Protein AF-A0A2N0QGZ7-F1 (afdb_monomer)

Secondary structure (DSSP, 8-state):
--SS-SSPPTTS--HHHHHHHHHHHHHHHHHHHHHHHHHHHHHHHHTTHHHHHHHHHHHHH-GGGHHHHHHHHHHHHHHTT--HHHHHHHHHHHHHHHHHHTT--GGGHHHHHHIIIIIHHHHSTT---HHHHHHHHHHT--TTTTHHHHHHHHHHHHHHHHHHHHHHHHH-

Radius of gyration: 20.96 Å; Cα contacts (8 Å, |Δi|>4): 164; chains: 1; bounding box: 51×53×48 Å

Sequence (172 aa):
MPLFPQLAEEGVANFVTSYMTGFTGFIMSWYLMFLLGAVFGKVMEDSGAADAVAKFIVDKLGIKYATLSIVIACAILTYGGVSLFVVAFAVYPMAISLFKEADLPRRFIPATLALGSVTFTMTSAGSPEIQNWIPIEYLGTTHLAGWEVSLIVAVFMAVFGYWWLKRIMKKA

Mean predicted aligned error: 7.3 Å

InterPro domains:
  IPR003474 Gluconate transporter [PF02447] (14-166)
  IPR003474 Gluconate transporter [PTHR30354] (12-171)

Foldseek 3Di:
DDPDDPDDDPPDDDPVNVCVVVVVVVCVVCVVLVVVLVVVLVCCLVVCVLLVQLVVLDVVVDLVCLLVSLLQSQQCCQQVSHDLVSSCVSSVVVSVVSCVVNVFDNVCSVLSNCLNHVWLLQQAQNRSDPVLPVCCVVVVHDSCVPNVVSVVRSVCSNVVSVVVSVVVRVVD

Organism: NCBI:txid588596

pLDDT: mean 85.8, std 6.8, range [55.28, 95.31]

Structure (mmCIF, N/CA/C/O backbone):
data_AF-A0A2N0QGZ7-F1
#
_entry.id   AF-A0A2N0QGZ7-F1
#
loop_
_atom_site.group_PDB
_atom_site.id
_atom_site.type_symbol
_atom_site.label_atom_id
_atom_site.label_alt_id
_atom_site.label_comp_id
_atom_site.label_asym_id
_atom_site.label_entity_id
_atom_site.label_seq_id
_atom_site.pdbx_PDB_ins_code
_atom_site.Cartn_x
_atom_site.Cartn_y
_atom_site.Cartn_z
_atom_site.occupancy
_atom_site.B_iso_or_equiv
_atom_site.auth_seq_id
_atom_site.auth_comp_id
_atom_site.auth_asym_id
_atom_site.auth_atom_id
_atom_site.pdbx_PDB_model_num
ATOM 1 N N . MET A 1 1 ? 34.327 -37.598 -13.350 1.00 55.28 1 MET A N 1
ATOM 2 C CA . MET A 1 1 ? 34.381 -36.515 -14.355 1.00 55.28 1 MET A CA 1
ATOM 3 C C . MET A 1 1 ? 32.985 -35.939 -14.480 1.00 55.28 1 MET A C 1
ATOM 5 O O . MET A 1 1 ? 32.052 -36.735 -14.519 1.00 55.28 1 MET A O 1
ATOM 9 N N . PRO A 1 2 ? 32.812 -34.613 -14.453 1.00 63.19 2 PRO A N 1
ATOM 10 C CA . PRO A 1 2 ? 31.499 -34.012 -14.652 1.00 63.19 2 PRO A CA 1
ATOM 11 C C . PRO A 1 2 ? 30.975 -34.317 -16.060 1.00 63.19 2 PRO A C 1
ATOM 13 O O . PRO A 1 2 ? 31.734 -34.288 -17.023 1.00 63.19 2 PRO A O 1
ATOM 16 N N . LEU A 1 3 ? 29.681 -34.637 -16.151 1.00 72.56 3 LEU A N 1
ATOM 17 C CA . LEU A 1 3 ? 28.995 -34.998 -17.400 1.00 72.56 3 LEU A CA 1
ATOM 18 C C . LEU A 1 3 ? 28.755 -33.787 -18.324 1.00 72.56 3 LEU A C 1
ATOM 20 O O . LEU A 1 3 ? 28.462 -33.965 -19.501 1.00 72.56 3 LEU A O 1
ATOM 24 N N . PHE A 1 4 ? 28.875 -32.571 -17.780 1.00 67.88 4 PHE A N 1
ATOM 25 C CA . PHE A 1 4 ? 28.679 -31.301 -18.473 1.00 67.88 4 PHE A CA 1
ATOM 26 C C . PHE A 1 4 ? 29.789 -30.310 -18.099 1.00 67.88 4 PHE A C 1
ATOM 28 O O . PHE A 1 4 ? 30.283 -30.358 -16.965 1.00 67.88 4 PHE A O 1
ATOM 35 N N . PRO A 1 5 ? 30.166 -29.399 -19.012 1.00 67.88 5 PRO A N 1
ATOM 36 C CA . PRO A 1 5 ? 31.076 -28.306 -18.700 1.00 67.88 5 PRO A CA 1
ATOM 37 C C . PRO A 1 5 ? 30.487 -27.430 -17.585 1.00 67.88 5 PRO A C 1
ATOM 39 O O . PRO A 1 5 ? 29.356 -26.959 -17.665 1.00 67.88 5 PRO A O 1
ATOM 42 N N . GLN A 1 6 ? 31.250 -27.260 -16.504 1.00 70.88 6 GLN A N 1
ATOM 43 C CA . GLN A 1 6 ? 30.831 -26.518 -15.303 1.00 70.88 6 GLN A CA 1
ATOM 44 C C . GLN A 1 6 ? 31.052 -25.008 -15.433 1.00 70.88 6 GLN A C 1
ATOM 46 O O . GLN A 1 6 ? 30.551 -24.233 -14.622 1.00 70.88 6 GLN A O 1
ATOM 51 N N . LEU A 1 7 ? 31.823 -24.603 -16.441 1.00 70.31 7 LEU A N 1
ATOM 52 C CA . LEU A 1 7 ? 32.120 -23.224 -16.788 1.00 70.31 7 LEU A CA 1
ATOM 53 C C . LEU A 1 7 ? 31.654 -22.997 -18.224 1.00 70.31 7 LEU A C 1
ATOM 55 O O . LEU A 1 7 ? 31.817 -23.875 -19.072 1.00 70.31 7 LEU A O 1
ATOM 59 N N . ALA A 1 8 ? 31.063 -21.833 -18.477 1.00 67.44 8 ALA A N 1
ATOM 60 C CA . ALA A 1 8 ? 30.763 -21.416 -19.838 1.00 67.44 8 ALA A CA 1
ATOM 61 C C . ALA A 1 8 ? 32.074 -21.238 -20.617 1.00 67.44 8 ALA A C 1
ATOM 63 O O . ALA A 1 8 ? 33.060 -20.753 -20.058 1.00 67.44 8 ALA A O 1
ATOM 64 N N . GLU A 1 9 ? 32.073 -21.625 -21.891 1.00 74.19 9 GLU A N 1
ATOM 65 C CA . GLU A 1 9 ? 33.198 -21.385 -22.796 1.00 74.19 9 GLU A CA 1
ATOM 66 C C . GLU A 1 9 ? 33.480 -19.877 -22.924 1.00 74.19 9 GLU A C 1
ATOM 68 O O . GLU A 1 9 ? 32.570 -19.047 -22.807 1.00 74.19 9 GLU A O 1
ATOM 73 N N . GLU A 1 10 ? 34.744 -19.505 -23.150 1.00 65.12 10 GLU A N 1
ATOM 74 C CA . GLU A 1 10 ? 35.125 -18.106 -23.370 1.00 65.12 10 GLU A CA 1
ATOM 75 C C . GLU A 1 10 ? 34.321 -17.508 -24.535 1.00 65.12 10 GLU A C 1
ATOM 77 O O . GLU A 1 10 ? 34.309 -18.037 -25.644 1.00 65.12 10 GLU A O 1
ATOM 82 N N . GLY A 1 11 ? 33.626 -16.396 -24.274 1.00 69.50 11 GLY A N 1
ATOM 83 C CA . GLY A 1 11 ? 32.766 -15.722 -25.253 1.00 69.50 11 GLY A CA 1
ATOM 84 C C . GLY A 1 11 ? 31.295 -16.154 -25.238 1.00 69.50 11 GLY A C 1
ATOM 85 O O . GLY A 1 11 ? 30.478 -15.506 -25.890 1.00 69.50 11 GLY A O 1
ATOM 86 N N . VAL A 1 12 ? 30.920 -17.179 -24.463 1.00 73.38 12 VAL A N 1
ATOM 87 C CA . VAL A 1 12 ? 29.518 -17.578 -24.274 1.00 73.38 12 VAL A CA 1
ATOM 88 C C . VAL A 1 12 ? 28.931 -16.860 -23.059 1.00 73.38 12 VAL A C 1
ATOM 90 O O . VAL A 1 12 ? 29.568 -16.740 -22.010 1.00 73.38 12 VAL A O 1
ATOM 93 N N . ALA A 1 13 ? 27.698 -16.367 -23.193 1.00 70.62 13 ALA A N 1
ATOM 94 C CA . ALA A 1 13 ? 26.990 -15.681 -22.121 1.00 70.62 13 ALA A CA 1
ATOM 95 C C . ALA A 1 13 ? 26.840 -16.608 -20.900 1.00 70.62 13 ALA A C 1
ATOM 97 O O . ALA A 1 13 ? 26.060 -17.559 -20.907 1.00 70.62 13 ALA A O 1
ATOM 98 N N . ASN A 1 14 ? 27.611 -16.342 -19.844 1.00 82.25 14 ASN A N 1
ATOM 99 C CA . ASN A 1 14 ? 27.493 -17.053 -18.576 1.00 82.25 14 ASN A CA 1
ATOM 100 C C . ASN A 1 14 ? 26.455 -16.363 -17.676 1.00 82.25 14 ASN A C 1
ATOM 102 O O . ASN A 1 14 ? 26.035 -15.231 -17.943 1.00 82.25 14 ASN A O 1
ATOM 106 N N . PHE A 1 15 ? 26.024 -17.044 -16.612 1.00 83.12 15 PHE A N 1
ATOM 107 C CA . PHE A 1 15 ? 24.999 -16.519 -15.706 1.00 83.12 15 PHE A CA 1
ATOM 108 C C . PHE A 1 15 ? 25.361 -15.137 -15.150 1.00 83.12 15 PHE A C 1
ATOM 110 O O . PHE A 1 15 ? 24.528 -14.237 -15.171 1.00 83.12 15 PHE A O 1
ATOM 117 N N . VAL A 1 16 ? 26.607 -14.951 -14.704 1.00 85.25 16 VAL A N 1
ATOM 118 C CA . VAL A 1 16 ? 27.066 -13.698 -14.092 1.00 85.25 16 VAL A CA 1
ATOM 119 C C . VAL A 1 16 ? 27.043 -12.561 -15.108 1.00 85.25 16 VAL A C 1
ATOM 121 O O . VAL A 1 16 ? 26.474 -11.514 -14.824 1.00 85.25 16 VAL A O 1
ATOM 124 N N . THR A 1 17 ? 27.600 -12.762 -16.303 1.00 84.94 17 THR A N 1
ATOM 125 C CA . THR A 1 17 ? 27.621 -11.748 -17.362 1.00 84.94 17 THR A CA 1
ATOM 126 C C . THR A 1 17 ? 26.204 -11.398 -17.807 1.00 84.94 17 THR A C 1
ATOM 128 O O . THR A 1 17 ? 25.855 -10.224 -17.844 1.00 84.94 17 THR A O 1
ATOM 131 N N . SER A 1 18 ? 25.352 -12.396 -18.056 1.00 86.56 18 SER A N 1
ATOM 132 C CA . SER A 1 18 ? 23.964 -12.170 -18.488 1.00 86.56 18 SER A CA 1
ATOM 133 C C . SER A 1 18 ? 23.150 -11.435 -17.423 1.00 86.56 18 SER A C 1
ATOM 135 O O . SER A 1 18 ? 22.452 -10.468 -17.729 1.00 86.56 18 SER A O 1
ATOM 137 N N . TYR A 1 19 ? 23.277 -11.858 -16.161 1.00 86.75 19 TYR A N 1
ATOM 138 C CA . TYR A 1 19 ? 22.617 -11.215 -15.031 1.00 86.75 19 TYR A CA 1
ATOM 139 C C . TYR A 1 19 ? 23.104 -9.779 -14.847 1.00 86.75 19 TYR A C 1
ATOM 141 O O . TYR A 1 19 ? 22.284 -8.874 -14.757 1.00 86.75 19 TYR A O 1
ATOM 149 N N . MET A 1 20 ? 24.419 -9.544 -14.828 1.00 91.19 20 MET A N 1
ATOM 150 C CA . MET A 1 20 ? 24.979 -8.209 -14.607 1.00 91.19 20 MET A CA 1
ATOM 151 C C . MET A 1 20 ? 24.655 -7.251 -15.752 1.00 91.19 20 MET A C 1
ATOM 153 O O . MET A 1 20 ? 24.346 -6.090 -15.490 1.00 91.19 20 MET A O 1
ATOM 157 N N . THR A 1 21 ? 24.656 -7.714 -17.003 1.00 89.88 21 THR A N 1
ATOM 158 C CA . THR A 1 21 ? 24.230 -6.898 -18.147 1.00 89.88 21 THR A CA 1
ATOM 159 C C . THR A 1 21 ? 22.742 -6.554 -18.054 1.00 89.88 21 THR A C 1
ATOM 161 O O . THR A 1 21 ? 22.385 -5.386 -18.194 1.00 89.88 21 THR A O 1
ATOM 164 N N . GLY A 1 22 ? 21.877 -7.525 -17.741 1.00 87.62 22 GLY A N 1
ATOM 165 C CA . GLY A 1 22 ? 20.443 -7.274 -17.555 1.00 87.62 22 GLY A CA 1
ATOM 166 C C . GLY A 1 22 ? 20.148 -6.352 -16.367 1.00 87.62 22 GLY A C 1
ATOM 167 O O . GLY A 1 22 ? 19.398 -5.389 -16.496 1.00 87.62 22 GLY A O 1
ATOM 168 N N . PHE A 1 23 ? 20.784 -6.601 -15.222 1.00 87.31 23 PHE A N 1
ATOM 169 C CA . PHE A 1 23 ? 20.623 -5.818 -13.999 1.00 87.31 23 PHE A CA 1
ATOM 170 C C . PHE A 1 23 ? 21.102 -4.375 -14.170 1.00 87.31 23 PHE A C 1
ATOM 172 O O . PHE A 1 23 ? 20.381 -3.446 -13.815 1.00 87.31 23 PHE A O 1
ATOM 179 N N . THR A 1 24 ? 22.295 -4.162 -14.733 1.00 91.62 24 THR A N 1
ATOM 180 C CA . THR A 1 24 ? 22.805 -2.798 -14.949 1.00 91.62 24 THR A CA 1
ATOM 181 C C . THR A 1 24 ? 21.996 -2.049 -16.004 1.00 91.62 24 THR A C 1
ATOM 183 O O . THR A 1 24 ? 21.723 -0.869 -15.801 1.00 91.62 24 THR A O 1
ATOM 186 N N . GLY A 1 25 ? 21.535 -2.725 -17.065 1.00 89.50 25 GLY A N 1
ATOM 187 C CA . GLY A 1 25 ? 20.602 -2.152 -18.038 1.00 89.50 25 GLY A CA 1
ATOM 188 C C . GLY A 1 25 ? 19.284 -1.723 -17.392 1.00 89.50 25 GLY A C 1
ATOM 189 O O . GLY A 1 25 ? 18.845 -0.593 -17.579 1.00 89.50 25 GLY A O 1
ATOM 190 N N . PHE A 1 26 ? 18.702 -2.580 -16.550 1.00 84.31 26 PHE A N 1
ATOM 191 C CA . PHE A 1 26 ? 17.492 -2.263 -15.794 1.00 84.31 26 PHE A CA 1
ATOM 192 C C . PHE A 1 26 ? 17.679 -1.048 -14.878 1.00 84.31 26 PHE A C 1
ATOM 194 O O . PHE A 1 26 ? 16.900 -0.099 -14.945 1.00 84.31 26 PHE A O 1
ATOM 201 N N . ILE A 1 27 ? 18.731 -1.041 -14.052 1.00 86.06 27 ILE A N 1
ATOM 202 C CA . ILE A 1 27 ? 19.016 0.101 -13.179 1.00 86.06 27 ILE A CA 1
ATOM 203 C C . ILE A 1 27 ? 19.213 1.366 -14.012 1.00 86.06 27 ILE A C 1
ATOM 205 O O . ILE A 1 27 ? 18.670 2.397 -13.644 1.00 86.06 27 ILE A O 1
ATOM 209 N N . MET A 1 28 ? 19.924 1.299 -15.140 1.00 87.50 28 MET A N 1
ATOM 210 C CA . MET A 1 28 ? 20.162 2.457 -16.003 1.00 87.50 28 MET A CA 1
ATOM 211 C C . MET A 1 28 ? 18.859 3.033 -16.577 1.00 87.50 28 MET A C 1
ATOM 213 O O . MET A 1 28 ? 18.660 4.244 -16.498 1.00 87.50 28 MET A O 1
ATOM 217 N N . SER A 1 29 ? 17.957 2.191 -17.090 1.00 84.00 29 SER A N 1
ATOM 218 C CA . SER A 1 29 ? 16.674 2.636 -17.654 1.00 84.00 29 SER A CA 1
ATOM 219 C C . SER A 1 29 ? 15.730 3.218 -16.598 1.00 84.00 29 SER A C 1
ATOM 221 O O . SER A 1 29 ? 15.020 4.186 -16.863 1.00 84.00 29 SER A O 1
ATOM 223 N N . TRP A 1 30 ? 15.737 2.661 -15.385 1.00 78.69 30 TRP A N 1
ATOM 224 C CA . TRP A 1 30 ? 14.764 2.995 -14.339 1.00 78.69 30 TRP A CA 1
ATOM 225 C C . TRP A 1 30 ? 15.318 3.898 -13.228 1.00 78.69 30 TRP A C 1
ATOM 227 O O . TRP A 1 30 ? 14.578 4.282 -12.319 1.00 78.69 30 TRP A O 1
ATOM 237 N N . TYR A 1 31 ? 16.594 4.290 -13.309 1.00 83.81 31 TYR A N 1
ATOM 238 C CA . TYR A 1 31 ? 17.306 5.019 -12.256 1.00 83.81 31 TYR A CA 1
ATOM 239 C C . TYR A 1 31 ? 16.559 6.266 -11.782 1.00 83.81 31 TYR A C 1
ATOM 241 O O . TYR A 1 31 ? 16.326 6.426 -10.587 1.00 83.81 31 TYR A O 1
ATOM 249 N N . LEU A 1 32 ? 16.158 7.142 -12.710 1.00 86.50 32 LEU A N 1
ATOM 250 C CA . LEU A 1 32 ? 15.501 8.404 -12.362 1.00 86.50 32 LEU A CA 1
ATOM 251 C C . LEU A 1 32 ? 14.127 8.182 -11.731 1.00 86.50 32 LEU A C 1
ATOM 253 O O . LEU A 1 32 ? 13.789 8.870 -10.773 1.00 86.50 32 LEU A O 1
ATOM 257 N N . MET A 1 33 ? 13.361 7.207 -12.221 1.00 80.56 33 MET A N 1
ATOM 258 C CA . MET A 1 33 ? 12.060 6.861 -11.644 1.00 80.56 33 MET A CA 1
ATOM 259 C C . MET A 1 33 ? 12.214 6.353 -10.207 1.00 80.56 33 MET A C 1
ATOM 261 O O . MET A 1 33 ? 11.515 6.831 -9.314 1.00 80.56 33 MET A O 1
ATOM 265 N N . PHE A 1 34 ? 13.168 5.449 -9.955 1.00 79.88 34 PHE A N 1
ATOM 266 C CA . PHE A 1 34 ? 13.440 4.954 -8.602 1.00 79.88 34 PHE A CA 1
ATOM 267 C C . PHE A 1 34 ? 14.000 6.034 -7.686 1.00 79.88 34 PHE A C 1
ATOM 269 O O . PHE A 1 34 ? 13.575 6.127 -6.538 1.00 79.88 34 PHE A O 1
ATOM 276 N N . LEU A 1 35 ? 14.912 6.872 -8.181 1.00 85.31 35 LEU A N 1
ATOM 277 C CA . LEU A 1 35 ? 15.476 7.976 -7.415 1.00 85.31 35 LEU A CA 1
ATOM 278 C C . LEU A 1 35 ? 14.386 8.971 -7.009 1.00 85.31 35 LEU A C 1
ATOM 280 O O . LEU A 1 35 ? 14.295 9.323 -5.838 1.00 85.31 35 LEU A O 1
ATOM 284 N N . LEU A 1 36 ? 13.541 9.399 -7.950 1.00 85.19 36 LEU A N 1
ATOM 285 C CA . LEU A 1 36 ? 12.445 10.328 -7.674 1.00 85.19 36 LEU A CA 1
ATOM 286 C C . LEU A 1 36 ? 11.419 9.720 -6.716 1.00 85.19 36 LEU A C 1
ATOM 288 O O . LEU A 1 36 ? 11.015 10.394 -5.772 1.00 85.19 36 LEU A O 1
ATOM 292 N N . GLY A 1 37 ? 11.046 8.451 -6.906 1.00 79.12 37 GLY A N 1
ATOM 293 C CA . GLY A 1 37 ? 10.156 7.735 -5.989 1.00 79.12 37 GLY A CA 1
ATOM 294 C C . GLY A 1 37 ? 10.740 7.619 -4.578 1.00 79.12 37 GLY A C 1
ATOM 295 O O . GLY A 1 37 ? 10.052 7.898 -3.598 1.00 79.12 37 GLY A O 1
ATOM 296 N N . ALA A 1 38 ? 12.030 7.290 -4.461 1.00 81.62 38 ALA A N 1
ATOM 297 C CA . ALA A 1 38 ? 12.727 7.210 -3.180 1.00 81.62 38 ALA A CA 1
ATOM 298 C C . ALA A 1 38 ? 12.832 8.579 -2.491 1.00 81.62 38 ALA A C 1
ATOM 300 O O . ALA A 1 38 ? 12.565 8.681 -1.296 1.00 81.62 38 ALA A O 1
ATOM 301 N N . VAL A 1 39 ? 13.168 9.638 -3.237 1.00 87.56 39 VAL A N 1
ATOM 302 C CA . VAL A 1 39 ? 13.214 11.014 -2.718 1.00 87.56 39 VAL A CA 1
ATOM 303 C C . VAL A 1 39 ? 11.828 11.459 -2.269 1.00 87.56 39 VAL A C 1
ATOM 305 O O . VAL A 1 39 ? 11.697 11.976 -1.167 1.00 87.56 39 VAL A O 1
ATOM 308 N N . PHE A 1 40 ? 10.786 11.226 -3.069 1.00 83.19 40 PHE A N 1
ATOM 309 C CA . PHE A 1 40 ? 9.411 11.552 -2.698 1.00 83.19 40 PHE A CA 1
ATOM 310 C C . PHE A 1 40 ? 8.988 10.822 -1.417 1.00 83.19 40 PHE A C 1
ATOM 312 O O . PHE A 1 40 ? 8.530 11.458 -0.467 1.00 83.19 40 PHE A O 1
ATOM 319 N N . GLY A 1 41 ? 9.203 9.504 -1.359 1.00 78.69 41 GLY A N 1
ATOM 320 C CA . GLY A 1 41 ? 8.906 8.701 -0.177 1.00 78.69 41 GLY A CA 1
ATOM 321 C C . GLY A 1 41 ? 9.652 9.202 1.061 1.00 78.69 41 GLY A C 1
ATOM 322 O O . GLY A 1 41 ? 9.059 9.288 2.135 1.00 78.69 41 GLY A O 1
ATOM 323 N N . LYS A 1 42 ? 10.918 9.609 0.902 1.00 83.62 42 LYS A N 1
ATOM 324 C CA . LYS A 1 42 ? 11.730 10.144 1.998 1.00 83.62 42 LYS A CA 1
ATOM 325 C C . LYS A 1 42 ? 11.308 11.549 2.426 1.00 83.62 42 LYS A C 1
ATOM 327 O O . LYS A 1 42 ? 11.243 11.822 3.615 1.00 83.62 42 LYS A O 1
ATOM 332 N N . VAL A 1 43 ? 10.939 12.425 1.494 1.00 87.69 43 VAL A N 1
ATOM 333 C CA . VAL A 1 43 ? 10.389 13.753 1.813 1.00 87.69 43 VAL A CA 1
ATOM 334 C C . VAL A 1 43 ? 9.061 13.622 2.562 1.00 87.69 43 VAL A C 1
ATOM 336 O O . VAL A 1 43 ? 8.828 14.352 3.522 1.00 87.69 43 VAL A O 1
ATOM 339 N N . MET A 1 44 ? 8.199 12.678 2.175 1.00 83.88 44 MET A N 1
ATOM 340 C CA . MET A 1 44 ? 6.945 12.389 2.885 1.00 83.88 44 MET A CA 1
ATOM 341 C C . MET A 1 44 ? 7.176 11.892 4.319 1.00 83.88 44 MET A C 1
ATOM 343 O O . MET A 1 44 ? 6.396 12.232 5.211 1.00 83.88 44 MET A O 1
ATOM 347 N N . GLU A 1 45 ? 8.237 11.110 4.531 1.00 81.19 45 GLU A N 1
ATOM 348 C CA . GLU A 1 45 ? 8.687 10.654 5.850 1.00 81.19 45 GLU A CA 1
ATOM 349 C C . GLU A 1 45 ? 9.249 11.822 6.678 1.00 81.19 45 GLU A C 1
ATOM 351 O O . GLU A 1 45 ? 8.731 12.122 7.750 1.00 81.19 45 GLU A O 1
ATOM 356 N N . ASP A 1 46 ? 10.255 12.530 6.159 1.00 86.62 46 ASP A N 1
ATOM 357 C CA . ASP A 1 46 ? 10.995 13.565 6.894 1.00 86.62 46 ASP A CA 1
ATOM 358 C C . ASP A 1 46 ? 10.144 14.807 7.198 1.00 86.62 46 ASP A C 1
ATOM 360 O O . ASP A 1 46 ? 10.367 15.493 8.194 1.00 86.62 46 ASP A O 1
ATOM 364 N N . SER A 1 47 ? 9.145 15.100 6.362 1.00 89.19 47 SER A N 1
ATOM 365 C CA . SER A 1 47 ? 8.201 16.200 6.599 1.00 89.19 47 SER A CA 1
ATOM 366 C C . SER A 1 47 ? 7.113 15.876 7.628 1.00 89.19 47 SER A C 1
ATOM 368 O O . SER A 1 47 ? 6.384 16.780 8.037 1.00 89.19 47 SER A O 1
ATOM 370 N N . GLY A 1 48 ? 6.941 14.606 8.013 1.00 85.75 48 GLY A N 1
ATOM 371 C CA . GLY A 1 48 ? 5.798 14.160 8.815 1.00 85.75 48 GLY A CA 1
ATOM 372 C C . GLY A 1 48 ? 4.455 14.230 8.072 1.00 85.75 48 GLY A C 1
ATOM 373 O O . GLY A 1 48 ? 3.394 14.089 8.685 1.00 85.75 48 GLY A O 1
ATOM 374 N N . ALA A 1 49 ? 4.460 14.439 6.749 1.00 86.75 49 ALA A N 1
ATOM 375 C CA . ALA A 1 49 ? 3.239 14.487 5.948 1.00 86.75 49 ALA A CA 1
ATOM 376 C C . ALA A 1 49 ? 2.496 13.142 5.969 1.00 86.75 49 ALA A C 1
ATOM 378 O O . ALA A 1 49 ? 1.266 13.121 6.052 1.00 86.75 49 ALA A O 1
ATOM 379 N N . ALA A 1 50 ? 3.233 12.024 5.953 1.00 83.31 50 ALA A N 1
ATOM 380 C CA . ALA A 1 50 ? 2.646 10.691 6.082 1.00 83.31 50 ALA A CA 1
ATOM 381 C C . ALA A 1 50 ? 1.880 10.525 7.411 1.00 83.31 50 ALA A C 1
ATOM 383 O O . ALA A 1 50 ? 0.741 10.047 7.412 1.00 83.31 50 ALA A O 1
ATOM 384 N N . ASP A 1 51 ? 2.459 10.996 8.520 1.00 85.06 51 ASP A N 1
ATOM 385 C CA . ASP A 1 51 ? 1.830 10.964 9.845 1.00 85.06 51 ASP A CA 1
ATOM 386 C C . ASP A 1 51 ? 0.579 11.846 9.897 1.00 85.06 51 ASP A C 1
ATOM 388 O O . ASP A 1 51 ? -0.464 11.427 10.402 1.00 85.06 51 ASP A O 1
ATOM 392 N N . ALA A 1 52 ? 0.651 13.055 9.331 1.00 88.94 52 ALA A N 1
ATOM 393 C CA . ALA A 1 52 ? -0.468 13.992 9.295 1.00 88.94 52 ALA A CA 1
ATOM 394 C C . ALA A 1 52 ? -1.663 13.443 8.495 1.00 88.94 52 ALA A C 1
ATOM 396 O O . ALA A 1 52 ? -2.805 13.531 8.954 1.00 88.94 52 ALA A O 1
ATOM 397 N N . VAL A 1 53 ? -1.412 12.840 7.326 1.00 87.00 53 VAL A N 1
ATOM 398 C CA . VAL A 1 53 ? -2.454 12.226 6.485 1.00 87.00 53 VAL A CA 1
ATOM 399 C C . VAL A 1 53 ? -3.094 11.036 7.193 1.00 87.00 53 VAL A C 1
ATOM 401 O O . VAL A 1 53 ? -4.322 10.936 7.243 1.00 87.00 53 VAL A O 1
ATOM 404 N N . ALA A 1 54 ? -2.288 10.149 7.778 1.00 82.75 54 ALA A N 1
ATOM 405 C CA . ALA A 1 54 ? -2.815 9.001 8.503 1.00 82.75 54 ALA A CA 1
ATOM 406 C C . ALA A 1 54 ? -3.635 9.429 9.730 1.00 82.75 54 ALA A C 1
ATOM 408 O O . ALA A 1 54 ? -4.751 8.937 9.909 1.00 82.75 54 ALA A O 1
ATOM 409 N N . LYS A 1 55 ? -3.154 10.407 10.509 1.00 86.44 55 LYS A N 1
ATOM 410 C CA . LYS A 1 55 ? -3.898 10.966 11.645 1.00 86.44 55 LYS A CA 1
ATOM 411 C C . LYS A 1 55 ? -5.225 11.582 11.207 1.00 86.44 55 LYS A C 1
ATOM 413 O O . LYS A 1 55 ? -6.256 11.288 11.800 1.00 86.44 55 LYS A O 1
ATOM 418 N N . PHE A 1 56 ? -5.230 12.358 10.124 1.00 90.19 56 PHE A N 1
ATOM 419 C CA . PHE A 1 56 ? -6.450 12.954 9.578 1.00 90.19 56 PHE A CA 1
ATOM 420 C C . PHE A 1 56 ? -7.514 11.905 9.215 1.00 90.19 56 PHE A C 1
ATOM 422 O O . PHE A 1 56 ? -8.693 12.076 9.528 1.00 90.19 56 PHE A O 1
ATOM 429 N N . ILE A 1 57 ? -7.112 10.805 8.571 1.00 87.44 57 ILE A N 1
ATOM 430 C CA . ILE A 1 57 ? -8.024 9.714 8.192 1.00 87.44 57 ILE A CA 1
ATOM 431 C C . ILE A 1 57 ? -8.593 9.028 9.438 1.00 87.44 57 ILE A C 1
ATOM 433 O O . ILE A 1 57 ? -9.796 8.760 9.513 1.00 87.44 57 ILE A O 1
ATOM 437 N N . VAL A 1 58 ? -7.728 8.765 10.418 1.00 80.81 58 VAL A N 1
ATOM 438 C CA . VAL A 1 58 ? -8.086 8.134 11.689 1.00 80.81 58 VAL A CA 1
ATOM 439 C C . VAL A 1 58 ? -9.065 8.990 12.488 1.00 80.81 58 VAL A C 1
ATOM 441 O O . VAL A 1 58 ? -10.114 8.482 12.886 1.00 80.81 58 VAL A O 1
ATOM 444 N N . ASP A 1 59 ? -8.771 10.278 12.655 1.00 84.56 59 ASP A N 1
ATOM 445 C CA . ASP A 1 59 ? -9.596 11.218 13.419 1.00 84.56 59 ASP A CA 1
ATOM 446 C C . ASP A 1 59 ? -10.984 11.389 12.781 1.00 84.56 59 ASP A C 1
ATOM 448 O O . ASP A 1 59 ? -11.992 11.516 13.478 1.00 84.56 59 ASP A O 1
ATOM 452 N N . LYS A 1 60 ? -11.065 11.336 11.444 1.00 87.81 60 LYS A N 1
ATOM 453 C CA . LYS A 1 60 ? -12.320 11.511 10.700 1.00 87.81 60 LYS A CA 1
ATOM 454 C C . LYS A 1 60 ? -13.253 10.300 10.771 1.00 87.81 60 LYS A C 1
ATOM 456 O O . LYS A 1 60 ? -14.470 10.470 10.806 1.00 87.81 60 LYS A O 1
ATOM 461 N N . LEU A 1 61 ? -12.709 9.084 10.746 1.00 85.25 61 LEU A N 1
ATOM 462 C CA . LEU A 1 61 ? -13.495 7.841 10.798 1.00 85.25 61 LEU A CA 1
ATOM 463 C C . LEU A 1 61 ? -13.773 7.385 12.238 1.00 85.25 61 LEU A C 1
ATOM 465 O O . LEU A 1 61 ? -14.812 6.776 12.510 1.00 85.25 61 LEU A O 1
ATOM 469 N N . GLY A 1 62 ? -12.860 7.703 13.156 1.00 76.31 62 GLY A N 1
ATOM 470 C CA . GLY A 1 62 ? -12.976 7.445 14.584 1.00 76.31 62 GLY A CA 1
ATOM 471 C C . GLY A 1 62 ? -12.835 5.974 14.994 1.00 76.31 62 GLY A C 1
ATOM 472 O O . GLY A 1 62 ? -12.706 5.053 14.181 1.00 76.31 62 GLY A O 1
ATOM 473 N N . ILE A 1 63 ? -12.909 5.759 16.310 1.00 78.44 63 ILE A N 1
ATOM 474 C CA . ILE A 1 63 ? -12.706 4.469 16.997 1.00 78.44 63 ILE A CA 1
ATOM 475 C C . ILE A 1 63 ? -13.681 3.387 16.501 1.00 78.44 63 ILE A C 1
ATOM 477 O O . ILE A 1 63 ? -13.307 2.223 16.359 1.00 78.44 63 ILE A O 1
ATOM 481 N N . LYS A 1 64 ? -14.923 3.768 16.156 1.00 81.12 64 LYS A N 1
ATOM 482 C CA . LYS A 1 64 ? -15.974 2.849 15.673 1.00 81.12 64 LYS A CA 1
ATOM 483 C C . LYS A 1 64 ? -15.536 2.025 14.456 1.00 81.12 64 LYS A C 1
ATOM 485 O O . LYS A 1 64 ? -16.022 0.910 14.260 1.00 81.12 64 LYS A O 1
ATOM 490 N N . TYR A 1 65 ? -14.629 2.567 13.646 1.00 87.69 65 TYR A N 1
ATOM 491 C CA . TYR A 1 65 ? -14.130 1.933 12.434 1.00 87.69 65 TYR A CA 1
ATOM 492 C C . TYR A 1 65 ? -12.613 1.716 12.469 1.00 87.69 65 TYR A C 1
ATOM 494 O O . TYR A 1 65 ? -12.005 1.660 11.409 1.00 87.69 65 TYR A O 1
ATOM 502 N N . ALA A 1 66 ? -12.010 1.514 13.650 1.00 88.94 66 ALA A N 1
ATOM 503 C CA . ALA A 1 66 ? -10.555 1.439 13.841 1.00 88.94 66 ALA A CA 1
ATOM 504 C C . ALA A 1 66 ? -9.797 0.619 12.780 1.00 88.94 66 ALA A C 1
ATOM 506 O O . ALA A 1 66 ? -8.885 1.130 12.133 1.00 88.94 66 ALA A O 1
ATOM 507 N N . THR A 1 67 ? -10.210 -0.629 12.534 1.00 91.50 67 THR A N 1
ATOM 508 C CA . THR A 1 67 ? -9.598 -1.493 11.508 1.00 91.50 67 THR A CA 1
ATOM 509 C C . THR A 1 67 ? -9.701 -0.896 10.103 1.00 91.50 67 THR A C 1
ATOM 511 O O . THR A 1 67 ? -8.749 -0.950 9.336 1.00 91.50 67 THR A O 1
ATOM 514 N N . LEU A 1 68 ? -10.852 -0.317 9.756 1.00 92.19 68 LEU A N 1
ATOM 515 C CA . LEU A 1 68 ? -11.074 0.287 8.443 1.00 92.19 68 LEU A CA 1
ATOM 516 C C . LEU A 1 68 ? -10.269 1.583 8.286 1.00 92.19 68 LEU A C 1
ATOM 518 O O . LEU 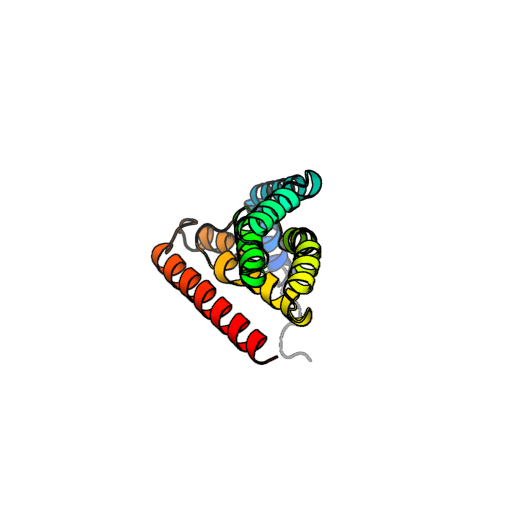A 1 68 ? -9.699 1.803 7.225 1.00 92.19 68 LEU A O 1
ATOM 522 N N . SER A 1 69 ? -10.175 2.399 9.339 1.00 91.75 69 SER A N 1
ATOM 523 C CA . SER A 1 69 ? -9.375 3.627 9.353 1.00 91.75 69 SER A CA 1
ATOM 524 C C . SER A 1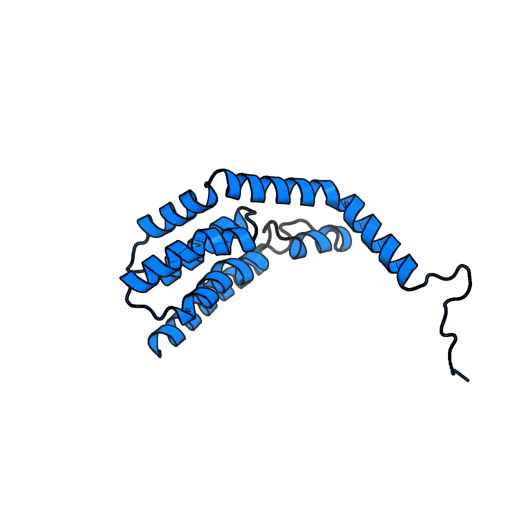 69 ? -7.912 3.345 9.026 1.00 91.75 69 SER A C 1
ATOM 526 O O . SER A 1 69 ? -7.323 4.044 8.210 1.00 91.75 69 SER A O 1
ATOM 528 N N . ILE A 1 70 ? -7.352 2.275 9.598 1.00 92.25 70 ILE A N 1
ATOM 529 C CA . ILE A 1 70 ? -5.973 1.847 9.330 1.00 92.25 70 ILE A CA 1
ATOM 530 C C . ILE A 1 70 ? -5.826 1.337 7.895 1.00 92.25 70 ILE A C 1
ATOM 532 O O . ILE A 1 70 ? -4.892 1.741 7.211 1.00 92.25 70 ILE A O 1
ATOM 536 N N . VAL A 1 71 ? -6.755 0.502 7.410 1.00 94.12 71 VAL A N 1
ATOM 537 C CA . VAL A 1 71 ? -6.725 0.007 6.019 1.00 94.12 71 VAL A CA 1
ATOM 538 C C . VAL A 1 71 ? -6.758 1.168 5.026 1.00 94.12 71 VAL A C 1
ATOM 540 O O . VAL A 1 71 ? -5.969 1.183 4.088 1.00 94.12 71 VAL A O 1
ATOM 543 N N . ILE A 1 72 ? -7.631 2.155 5.243 1.00 92.81 72 ILE A N 1
ATOM 544 C CA . ILE A 1 72 ? -7.755 3.332 4.375 1.00 92.81 72 ILE A CA 1
ATOM 545 C C . ILE A 1 72 ? -6.510 4.220 4.473 1.00 92.81 72 ILE A C 1
ATOM 547 O O . ILE A 1 72 ? -6.026 4.686 3.445 1.00 92.81 72 ILE A O 1
ATOM 551 N N . ALA A 1 73 ? -5.970 4.434 5.677 1.00 92.12 73 ALA A N 1
ATOM 552 C CA . ALA A 1 73 ? -4.741 5.201 5.870 1.00 92.12 73 ALA A CA 1
ATOM 553 C C . ALA A 1 73 ? -3.560 4.570 5.127 1.00 92.12 73 ALA A C 1
ATOM 555 O O . ALA A 1 73 ? -2.882 5.253 4.362 1.00 92.12 73 ALA A O 1
ATOM 556 N N . CYS A 1 74 ? -3.365 3.259 5.280 1.00 92.19 74 CYS A N 1
ATOM 557 C CA . CYS A 1 74 ? -2.361 2.520 4.525 1.00 92.19 74 CYS A CA 1
ATOM 558 C C . CYS A 1 74 ? -2.602 2.621 3.020 1.00 92.19 74 CYS A C 1
ATOM 560 O O . CYS A 1 74 ? -1.667 2.910 2.283 1.00 92.19 74 CYS A O 1
ATOM 562 N N . ALA A 1 75 ? -3.849 2.459 2.574 1.00 92.12 75 ALA A N 1
ATOM 563 C CA . ALA A 1 75 ? -4.161 2.475 1.156 1.00 92.12 75 ALA A CA 1
ATOM 564 C C . ALA A 1 75 ? -3.851 3.824 0.502 1.00 92.12 75 ALA A C 1
ATOM 566 O O . ALA A 1 75 ? -3.232 3.868 -0.555 1.00 92.12 75 ALA A O 1
ATOM 567 N N . ILE A 1 76 ? -4.233 4.926 1.153 1.00 90.88 76 ILE A N 1
ATOM 568 C CA . ILE A 1 76 ? -3.974 6.281 0.657 1.00 90.88 76 ILE A CA 1
ATOM 569 C C . ILE A 1 76 ? -2.473 6.578 0.637 1.00 90.88 76 ILE A C 1
ATOM 571 O O . ILE A 1 76 ? -1.985 7.133 -0.343 1.00 90.88 76 ILE A O 1
ATOM 575 N N . LEU A 1 77 ? -1.732 6.199 1.681 1.00 89.06 77 LEU A N 1
ATOM 576 C CA . LEU A 1 77 ? -0.292 6.452 1.736 1.00 89.06 77 LEU A CA 1
ATOM 577 C C . LEU A 1 77 ? 0.482 5.621 0.706 1.00 89.06 77 LEU A C 1
ATOM 579 O O . LEU A 1 77 ? 1.314 6.169 -0.012 1.00 89.06 77 LEU A O 1
ATOM 583 N N . THR A 1 78 ? 0.184 4.326 0.591 1.00 88.50 78 THR A N 1
ATOM 584 C CA . THR A 1 78 ? 0.839 3.447 -0.385 1.00 88.50 78 THR A CA 1
ATOM 585 C C . THR A 1 78 ? 0.519 3.876 -1.813 1.00 88.50 78 THR A C 1
ATOM 587 O O . THR A 1 78 ? 1.423 4.034 -2.627 1.00 88.50 78 THR A O 1
ATOM 590 N N . TYR A 1 79 ? -0.750 4.164 -2.115 1.00 87.31 79 TYR A N 1
ATOM 591 C CA . TYR A 1 79 ? -1.126 4.665 -3.439 1.00 87.31 79 TYR A CA 1
ATOM 592 C C . TYR A 1 79 ? -0.547 6.060 -3.719 1.00 87.31 79 TYR A C 1
ATOM 594 O O . TYR A 1 79 ? -0.276 6.408 -4.865 1.00 87.31 79 TYR A O 1
ATOM 602 N N . GLY A 1 80 ? -0.305 6.841 -2.664 1.00 84.19 80 GLY A N 1
ATOM 603 C CA . GLY A 1 80 ? 0.398 8.115 -2.723 1.00 84.19 80 GLY A CA 1
ATOM 604 C C . GLY A 1 80 ? 1.890 8.002 -3.036 1.00 84.19 80 GLY A C 1
ATOM 605 O O . GLY A 1 80 ? 2.510 9.041 -3.205 1.00 84.19 80 GLY A O 1
ATOM 606 N N . GLY A 1 81 ? 2.471 6.798 -3.123 1.00 79.69 81 GLY A N 1
ATOM 607 C CA . GLY A 1 81 ? 3.898 6.589 -3.404 1.00 79.69 81 GLY A CA 1
ATOM 608 C C . GLY A 1 81 ? 4.786 6.558 -2.163 1.00 79.69 81 GLY A C 1
ATOM 609 O O . GLY A 1 81 ? 6.009 6.641 -2.272 1.00 79.69 81 GLY A O 1
ATOM 610 N N . VAL A 1 82 ? 4.193 6.450 -0.972 1.00 84.06 82 VAL A N 1
ATOM 611 C CA . VAL A 1 82 ? 4.945 6.289 0.274 1.00 84.06 82 VAL A CA 1
ATOM 612 C C . VAL A 1 82 ? 5.398 4.837 0.409 1.00 84.06 82 VAL A C 1
ATOM 614 O O . VAL A 1 82 ? 4.604 3.907 0.270 1.00 84.06 82 VAL A O 1
ATOM 617 N N . SER A 1 83 ? 6.677 4.645 0.736 1.00 81.12 83 SER A N 1
ATOM 618 C CA . SER A 1 83 ? 7.266 3.321 0.952 1.00 81.12 8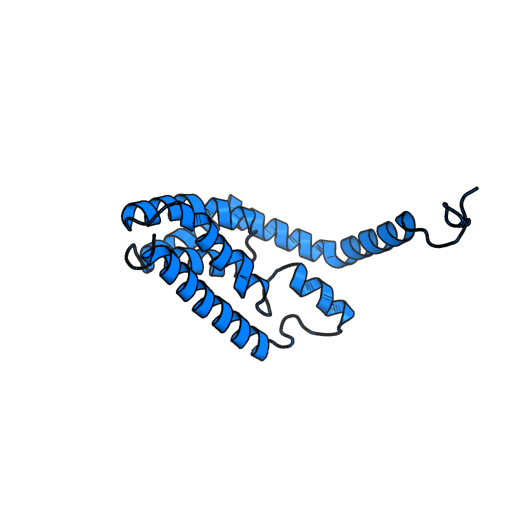3 SER A CA 1
ATOM 619 C C . SER A 1 83 ? 6.498 2.516 2.003 1.00 81.12 83 SER A C 1
ATOM 621 O O . SER A 1 83 ? 6.172 3.031 3.073 1.00 81.12 83 SER A O 1
ATOM 623 N N . LEU A 1 84 ? 6.291 1.222 1.743 1.00 81.44 84 LEU A N 1
ATOM 624 C CA . LEU A 1 84 ? 5.646 0.285 2.673 1.00 81.44 84 LEU A CA 1
ATOM 625 C C . LEU A 1 84 ? 6.275 0.305 4.076 1.00 81.44 84 LEU A C 1
ATOM 627 O O . LEU A 1 84 ? 5.558 0.187 5.070 1.00 81.44 84 LEU A O 1
ATOM 631 N N . PHE A 1 85 ? 7.598 0.492 4.169 1.00 76.81 85 PHE A N 1
ATOM 632 C CA . PHE A 1 85 ? 8.300 0.610 5.451 1.00 76.81 85 PHE A CA 1
ATOM 633 C C . PHE A 1 85 ? 7.888 1.874 6.211 1.00 76.81 85 PHE A C 1
ATOM 635 O O . PHE A 1 85 ? 7.596 1.809 7.403 1.00 76.81 85 PHE A O 1
ATOM 642 N N . VAL A 1 86 ? 7.803 3.009 5.513 1.00 79.69 86 VAL A N 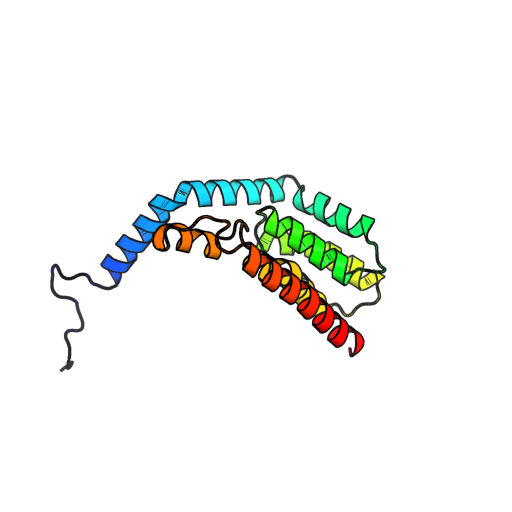1
ATOM 643 C CA . VAL A 1 86 ? 7.359 4.285 6.090 1.00 79.69 86 VAL A CA 1
ATOM 644 C C . VAL A 1 86 ? 5.895 4.194 6.503 1.00 79.69 86 VAL A C 1
ATOM 646 O O . VAL A 1 86 ? 5.558 4.583 7.614 1.00 79.69 86 VAL A O 1
ATOM 649 N N . VAL A 1 87 ? 5.030 3.603 5.670 1.00 85.12 87 VAL A N 1
ATOM 650 C CA . VAL A 1 87 ? 3.620 3.362 6.020 1.00 85.12 87 VAL A CA 1
ATOM 651 C C . VAL A 1 87 ? 3.507 2.524 7.291 1.00 85.12 87 VAL A C 1
ATOM 653 O O . VAL A 1 87 ? 2.700 2.844 8.162 1.00 85.12 87 VAL A O 1
ATOM 656 N N . ALA A 1 88 ? 4.322 1.476 7.434 1.00 85.06 88 ALA A N 1
ATOM 657 C CA . ALA A 1 88 ? 4.339 0.678 8.651 1.00 85.06 88 ALA A CA 1
ATOM 658 C C . ALA A 1 88 ? 4.729 1.527 9.870 1.00 85.06 88 ALA A C 1
ATOM 660 O O . ALA A 1 88 ? 4.007 1.503 10.859 1.00 85.06 88 ALA A O 1
ATOM 661 N N . PHE A 1 89 ? 5.806 2.316 9.810 1.00 82.69 89 PHE A N 1
ATOM 662 C CA . PHE A 1 89 ? 6.237 3.134 10.950 1.00 82.69 89 PHE A CA 1
ATOM 663 C C . PHE A 1 89 ? 5.292 4.290 11.282 1.00 82.69 89 PHE A C 1
ATOM 665 O O . PHE A 1 89 ? 5.045 4.530 12.460 1.00 82.69 89 PHE A O 1
ATOM 672 N N . ALA A 1 90 ? 4.727 4.949 10.273 1.00 84.31 90 ALA A N 1
ATOM 673 C CA . ALA A 1 90 ? 3.767 6.031 10.450 1.00 84.31 90 ALA A CA 1
ATOM 674 C C . ALA A 1 90 ? 2.460 5.504 11.056 1.00 84.31 90 ALA A C 1
ATOM 676 O O . ALA A 1 90 ? 1.963 5.999 12.065 1.00 84.31 90 ALA A O 1
ATOM 677 N N . VAL A 1 91 ? 1.898 4.438 10.478 1.00 87.62 91 VAL A N 1
ATOM 678 C CA . VAL A 1 91 ? 0.557 3.965 10.846 1.00 87.62 91 VAL A CA 1
ATOM 679 C C . VAL A 1 91 ? 0.571 3.064 12.085 1.00 87.62 91 VAL A C 1
ATOM 681 O O . VAL A 1 91 ? -0.423 3.013 12.808 1.00 87.62 91 VAL A O 1
ATOM 684 N N . TYR A 1 92 ? 1.672 2.373 12.394 1.00 88.69 92 TYR A N 1
ATOM 685 C CA . TYR A 1 92 ? 1.722 1.407 13.499 1.00 88.69 92 TYR A CA 1
ATOM 686 C C . TYR A 1 92 ? 1.462 2.007 14.898 1.00 88.69 92 TYR A C 1
ATOM 688 O O . TYR A 1 92 ? 0.624 1.451 15.616 1.00 88.69 92 TYR A O 1
ATOM 696 N N . PRO A 1 93 ? 2.077 3.136 15.314 1.00 84.88 93 PRO A N 1
ATOM 697 C CA . PRO A 1 93 ? 1.782 3.769 16.603 1.00 84.88 93 PRO A CA 1
ATOM 698 C C . PRO A 1 93 ? 0.309 4.174 16.736 1.00 84.88 93 PRO A C 1
ATOM 700 O O . PRO A 1 93 ? -0.318 3.922 17.768 1.00 84.88 93 PRO A O 1
ATOM 703 N N . MET A 1 94 ? -0.270 4.732 15.667 1.00 85.38 94 MET A N 1
ATOM 704 C CA . MET A 1 94 ? -1.697 5.058 15.609 1.00 85.38 94 MET A CA 1
ATOM 705 C C . MET A 1 94 ? -2.564 3.805 15.695 1.00 85.38 94 MET A C 1
ATOM 707 O O . MET A 1 94 ? -3.536 3.782 16.449 1.00 85.38 94 MET A O 1
ATOM 711 N N . ALA A 1 95 ? -2.191 2.742 14.981 1.00 89.19 95 ALA A N 1
ATOM 712 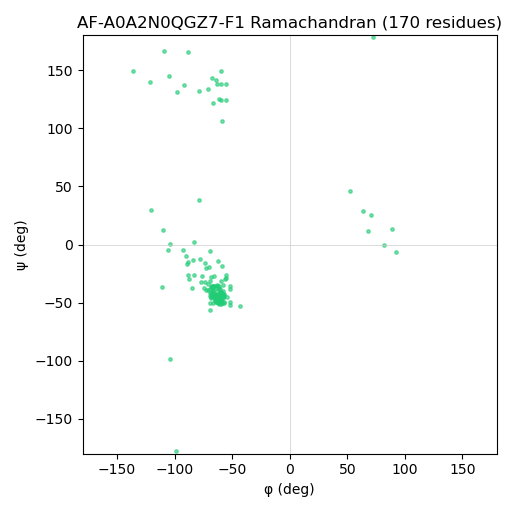C CA . ALA A 1 95 ? -2.907 1.478 15.007 1.00 89.19 95 ALA A CA 1
ATOM 713 C C . ALA A 1 95 ? -2.929 0.863 16.411 1.00 89.19 95 ALA A C 1
ATOM 715 O O . ALA A 1 95 ? -3.965 0.345 16.820 1.00 89.19 95 ALA A O 1
ATOM 716 N N . ILE A 1 96 ? -1.837 0.970 17.177 1.00 90.81 96 ILE A N 1
ATOM 717 C CA . ILE A 1 96 ? -1.800 0.537 18.581 1.00 90.81 96 ILE A CA 1
ATOM 718 C C . ILE A 1 96 ? -2.800 1.324 19.433 1.00 90.81 96 ILE A C 1
ATOM 720 O O . ILE A 1 96 ? -3.535 0.699 20.202 1.00 90.81 96 ILE A O 1
ATOM 724 N N . SER A 1 97 ? -2.828 2.659 19.323 1.00 86.06 97 SER A N 1
ATOM 725 C CA . SER A 1 97 ? -3.753 3.495 20.109 1.00 86.06 97 SER A CA 1
ATOM 726 C C . SER A 1 97 ? -5.204 3.177 19.765 1.00 86.06 97 SER A C 1
ATOM 728 O O . SER A 1 97 ? -5.984 2.826 20.644 1.00 86.06 97 SER A O 1
ATOM 730 N N . LEU A 1 98 ? -5.531 3.163 18.471 1.00 87.44 98 LEU A N 1
ATOM 731 C CA . LEU A 1 98 ? -6.859 2.831 17.955 1.00 87.44 98 LEU A CA 1
ATOM 732 C C . LEU A 1 98 ? -7.334 1.444 18.378 1.00 87.44 98 LEU A C 1
ATOM 734 O O . LEU A 1 98 ? -8.475 1.292 18.797 1.00 87.44 98 LEU A O 1
ATOM 738 N N . PHE A 1 99 ? -6.481 0.423 18.266 1.00 91.25 99 PHE A N 1
ATOM 739 C CA . PHE A 1 99 ? -6.835 -0.933 18.686 1.00 91.25 99 PHE A CA 1
ATOM 740 C C . PHE A 1 99 ? -7.036 -1.019 20.197 1.00 91.25 99 PHE A C 1
ATOM 742 O O . PHE A 1 99 ? -7.912 -1.747 20.645 1.00 91.25 99 PHE A O 1
ATOM 749 N N . LYS A 1 100 ? -6.249 -0.277 20.984 1.00 89.19 100 LYS A N 1
ATOM 750 C CA . LYS A 1 100 ? -6.418 -0.209 22.438 1.00 89.19 100 LYS A CA 1
ATOM 751 C C . LYS A 1 100 ? -7.734 0.479 22.815 1.00 89.19 100 LYS A C 1
ATOM 753 O O . LYS A 1 100 ? -8.428 -0.009 23.695 1.00 89.19 100 LYS A O 1
ATOM 758 N N . GLU A 1 101 ? -8.070 1.585 22.161 1.00 86.19 101 GLU A N 1
ATOM 759 C CA . GLU A 1 101 ? -9.305 2.342 22.408 1.00 86.19 101 GLU A CA 1
ATOM 760 C C . GLU A 1 101 ? -10.560 1.606 21.922 1.00 86.19 101 GLU A C 1
ATOM 762 O O . GLU A 1 101 ? -11.608 1.692 22.554 1.00 86.19 101 GLU A O 1
ATOM 767 N N . ALA A 1 102 ? -10.453 0.856 20.823 1.00 87.12 102 ALA A N 1
ATOM 768 C CA . ALA A 1 102 ? -11.536 0.043 20.271 1.00 87.12 102 ALA A CA 1
ATOM 769 C C . ALA A 1 102 ? -11.683 -1.338 20.939 1.00 87.12 102 ALA A C 1
ATOM 771 O O . ALA A 1 102 ? -12.514 -2.126 20.488 1.00 87.12 102 ALA A O 1
ATOM 772 N N . ASP A 1 103 ? -10.873 -1.644 21.960 1.00 89.44 103 ASP A N 1
ATOM 773 C CA . ASP A 1 103 ? -10.806 -2.950 22.633 1.00 89.44 103 ASP A CA 1
ATOM 774 C C . ASP A 1 103 ? -10.607 -4.130 21.655 1.00 89.44 103 ASP A C 1
ATOM 776 O O . ASP A 1 103 ? -11.289 -5.154 21.688 1.00 89.44 103 ASP A O 1
ATOM 780 N N . LEU A 1 104 ? -9.673 -3.963 20.712 1.00 89.25 104 LEU A N 1
ATOM 781 C CA . LEU A 1 104 ? -9.356 -4.941 19.671 1.00 89.25 104 LEU A CA 1
ATOM 782 C C . LEU A 1 104 ? -8.034 -5.679 19.954 1.00 89.25 104 LEU A C 1
ATOM 784 O O . LEU A 1 104 ? -7.052 -5.071 20.396 1.00 89.25 104 LEU A O 1
ATOM 788 N N . PRO A 1 105 ? -7.918 -6.979 19.607 1.00 90.69 105 PRO A N 1
ATOM 789 C CA . PRO A 1 105 ? -6.688 -7.731 19.839 1.00 90.69 105 PRO A CA 1
ATOM 790 C C . PRO A 1 105 ? -5.528 -7.219 18.973 1.00 90.69 105 PRO A C 1
ATOM 792 O O . PRO A 1 105 ? -5.573 -7.284 17.742 1.00 90.69 105 PRO A O 1
ATOM 795 N N . ARG A 1 106 ? -4.429 -6.795 19.613 1.00 90.94 106 ARG A N 1
ATOM 796 C CA . ARG A 1 106 ? -3.233 -6.228 18.944 1.00 90.94 106 ARG A CA 1
ATOM 797 C C . ARG A 1 106 ? -2.613 -7.134 17.875 1.00 90.94 106 ARG A C 1
ATOM 799 O O . ARG A 1 106 ? -2.010 -6.639 16.929 1.00 90.94 106 ARG A O 1
ATOM 806 N N . ARG A 1 107 ? -2.793 -8.455 17.986 1.00 92.69 107 ARG A N 1
ATOM 807 C CA . ARG A 1 107 ? -2.295 -9.443 17.010 1.00 92.69 107 ARG A CA 1
ATOM 808 C C . ARG A 1 107 ? -2.817 -9.236 15.581 1.00 92.69 107 ARG A C 1
ATOM 810 O O . ARG A 1 107 ? -2.219 -9.763 14.653 1.00 92.69 107 ARG A O 1
ATOM 817 N N . PHE A 1 108 ? -3.905 -8.482 15.393 1.00 93.94 108 PHE A N 1
ATOM 818 C CA . PHE A 1 108 ? -4.455 -8.181 14.066 1.00 93.94 108 PHE A CA 1
ATOM 819 C C . PHE A 1 108 ? -3.927 -6.880 13.448 1.00 93.94 108 PHE A C 1
ATOM 821 O O . PHE A 1 108 ? -4.233 -6.609 12.287 1.00 93.94 108 PHE A O 1
ATOM 828 N N . ILE A 1 109 ? -3.109 -6.097 14.162 1.00 92.56 109 ILE A N 1
ATOM 829 C CA . ILE A 1 109 ? -2.494 -4.879 13.611 1.00 92.56 109 ILE A CA 1
ATOM 830 C C . ILE A 1 109 ? -1.675 -5.196 12.345 1.00 92.56 109 ILE A C 1
ATOM 832 O O .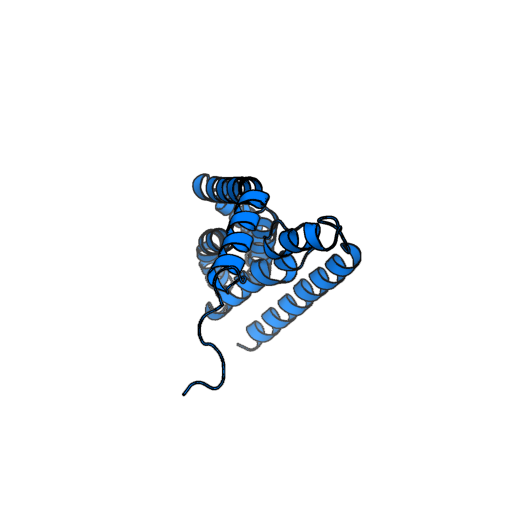 ILE A 1 109 ? -1.951 -4.573 11.320 1.00 92.56 109 ILE A O 1
ATOM 836 N N . PRO A 1 110 ? -0.765 -6.198 12.331 1.00 93.06 110 PRO A N 1
ATOM 837 C CA . PRO A 1 110 ? 0.003 -6.522 11.127 1.00 93.06 110 PRO A CA 1
ATOM 838 C C . PRO A 1 110 ? -0.884 -6.916 9.942 1.00 93.06 110 PRO A C 1
ATOM 840 O O . PRO A 1 110 ? -0.648 -6.473 8.825 1.00 93.06 110 PRO A O 1
ATOM 843 N N . ALA A 1 111 ? -1.943 -7.693 10.189 1.00 93.56 111 ALA A N 1
ATOM 844 C CA . ALA A 1 111 ? -2.890 -8.091 9.148 1.00 93.56 111 ALA A CA 1
ATOM 845 C C . ALA A 1 111 ? -3.673 -6.893 8.584 1.00 93.56 111 ALA A C 1
ATOM 847 O O . ALA A 1 111 ? -3.956 -6.845 7.391 1.00 93.56 111 ALA A O 1
ATOM 848 N N . THR A 1 112 ? -3.999 -5.916 9.433 1.00 93.88 112 THR A N 1
ATOM 849 C CA . THR A 1 112 ? -4.709 -4.692 9.035 1.00 93.88 112 THR A CA 1
ATOM 850 C C . THR A 1 112 ? -3.824 -3.792 8.175 1.00 93.88 112 THR A C 1
ATOM 852 O O . THR A 1 112 ? -4.271 -3.314 7.134 1.00 93.88 112 THR A O 1
ATOM 855 N N . LEU A 1 113 ? -2.560 -3.611 8.578 1.00 92.56 113 LEU A N 1
ATOM 856 C CA . LEU A 1 113 ? -1.563 -2.875 7.799 1.00 92.56 113 LEU A CA 1
ATOM 857 C C . LEU A 1 113 ? -1.330 -3.556 6.446 1.00 92.56 113 LEU A C 1
ATOM 859 O O . LEU A 1 113 ? -1.469 -2.915 5.412 1.00 92.56 113 LEU A O 1
ATOM 863 N N . ALA A 1 114 ? -1.069 -4.869 6.452 1.00 92.62 114 ALA A N 1
ATOM 864 C CA . ALA A 1 114 ? -0.819 -5.643 5.239 1.00 92.62 114 ALA A CA 1
ATOM 865 C C . ALA A 1 114 ? -2.001 -5.598 4.263 1.00 92.62 114 ALA A C 1
ATOM 867 O O . ALA A 1 114 ? -1.790 -5.445 3.063 1.00 92.62 114 ALA A O 1
ATOM 868 N N . LEU A 1 115 ? -3.240 -5.683 4.764 1.00 93.88 115 LEU A N 1
ATOM 869 C CA . LEU A 1 115 ? -4.435 -5.550 3.934 1.00 93.88 115 LEU A CA 1
ATOM 870 C C . LEU A 1 115 ? -4.468 -4.191 3.222 1.00 93.88 115 LEU A C 1
ATOM 872 O O . LEU A 1 115 ? -4.743 -4.147 2.030 1.00 93.88 115 LEU A O 1
ATOM 876 N N . GLY A 1 116 ? -4.177 -3.095 3.920 1.00 89.62 116 GLY A N 1
ATOM 877 C CA . GLY A 1 116 ? -4.216 -1.760 3.322 1.00 89.62 116 GLY A CA 1
ATOM 878 C C . GLY A 1 116 ? -3.035 -1.426 2.410 1.00 89.62 116 GLY A C 1
ATOM 879 O O . GLY A 1 116 ? -3.204 -0.603 1.522 1.00 89.62 116 GLY A O 1
ATOM 880 N N . SER A 1 117 ? -1.862 -2.033 2.617 1.00 88.62 117 SER A N 1
ATOM 881 C CA . SER A 1 117 ? -0.634 -1.638 1.914 1.00 88.62 117 SER A CA 1
ATOM 882 C C . SER A 1 117 ? -0.114 -2.662 0.898 1.00 88.62 117 SER A C 1
ATOM 884 O O . SER A 1 117 ? 0.358 -2.269 -0.162 1.00 88.62 117 SER A O 1
ATOM 886 N N . VAL A 1 118 ? -0.228 -3.969 1.157 1.00 88.25 118 VAL A N 1
ATOM 887 C CA . VAL A 1 118 ? 0.423 -5.025 0.344 1.00 88.25 118 VAL A CA 1
ATOM 888 C C . VAL A 1 118 ? -0.563 -5.782 -0.558 1.00 88.25 118 VAL A C 1
ATOM 890 O O . VAL A 1 118 ? -0.158 -6.632 -1.344 1.00 88.25 118 VAL A O 1
ATOM 893 N N . THR A 1 119 ? -1.871 -5.515 -0.470 1.00 89.56 119 THR A N 1
ATOM 894 C CA . THR A 1 119 ? -2.883 -6.297 -1.209 1.00 89.56 119 THR A CA 1
ATOM 895 C C . THR A 1 119 ? -3.431 -5.563 -2.439 1.00 89.56 119 THR A C 1
ATOM 897 O O . THR A 1 119 ? -2.823 -5.586 -3.510 1.00 89.56 119 THR A O 1
ATOM 900 N N . PHE A 1 120 ? -4.594 -4.924 -2.315 1.00 89.81 120 PHE A N 1
ATOM 901 C CA . PHE A 1 120 ? -5.311 -4.316 -3.430 1.00 89.81 120 PHE A CA 1
ATOM 902 C C . PHE A 1 120 ? -4.587 -3.091 -3.993 1.00 89.81 120 PHE A C 1
ATOM 904 O O . PHE A 1 120 ? -4.641 -2.883 -5.196 1.00 89.81 120 PHE A O 1
ATOM 911 N N . THR A 1 121 ? -3.862 -2.337 -3.166 1.00 86.81 121 THR A N 1
ATOM 912 C CA . THR A 1 121 ? -3.024 -1.204 -3.595 1.00 86.81 121 THR A CA 1
ATOM 913 C C . THR A 1 121 ? -1.826 -1.623 -4.434 1.00 86.81 121 THR A C 1
ATOM 915 O O . THR A 1 121 ? -1.453 -0.929 -5.375 1.00 86.81 121 THR A O 1
ATOM 918 N N . MET A 1 122 ? -1.230 -2.775 -4.129 1.00 85.25 122 MET A N 1
ATOM 919 C CA . MET A 1 122 ? -0.114 -3.300 -4.912 1.00 85.25 122 MET A CA 1
ATOM 920 C C . MET A 1 122 ? -0.597 -3.852 -6.261 1.00 85.25 122 MET A C 1
ATOM 922 O O . MET A 1 122 ? 0.102 -3.743 -7.257 1.00 85.25 122 MET A O 1
ATOM 926 N N . THR A 1 123 ? -1.819 -4.392 -6.314 1.00 84.00 123 THR A N 1
ATOM 927 C CA . THR A 1 123 ? -2.401 -5.012 -7.525 1.00 84.00 123 THR A CA 1
ATOM 928 C C . THR A 1 123 ? -3.163 -4.011 -8.411 1.00 84.00 123 THR A C 1
ATOM 930 O O . THR A 1 123 ? -3.469 -4.296 -9.570 1.00 84.00 123 THR A O 1
ATOM 933 N N . SER A 1 124 ? -3.513 -2.840 -7.875 1.00 86.25 124 SER A N 1
ATOM 934 C CA . SER A 1 124 ? -4.288 -1.827 -8.590 1.00 86.25 124 SER A CA 1
ATOM 935 C C . SER A 1 124 ? -3.481 -1.142 -9.697 1.00 86.25 124 SER A C 1
ATOM 937 O O . SER A 1 124 ? -2.357 -0.696 -9.467 1.00 86.25 124 SER A O 1
ATOM 939 N N . ALA A 1 125 ? -4.086 -1.001 -10.876 1.00 83.94 125 ALA A N 1
ATOM 940 C CA . ALA A 1 125 ? -3.533 -0.284 -12.014 1.00 83.94 125 ALA A CA 1
ATOM 941 C C . ALA A 1 125 ? -3.271 1.177 -11.639 1.00 83.94 125 ALA A C 1
ATOM 943 O O . ALA A 1 125 ? -4.093 1.809 -10.981 1.00 83.94 125 ALA A O 1
ATOM 944 N N . GLY A 1 126 ? -2.132 1.710 -12.074 1.00 80.44 126 GLY A N 1
ATOM 945 C CA . GLY A 1 126 ? -1.697 3.064 -11.743 1.00 80.44 126 GLY A CA 1
ATOM 946 C C . GLY A 1 126 ? -1.022 3.219 -10.378 1.00 80.44 126 GLY A C 1
ATOM 947 O O . GLY A 1 126 ? -0.593 4.331 -10.072 1.00 80.44 126 GLY A O 1
ATOM 948 N N . SER A 1 127 ? -0.874 2.159 -9.572 1.00 83.06 127 SER A N 1
ATOM 949 C CA . SER A 1 127 ? -0.081 2.265 -8.345 1.00 83.06 127 SER A CA 1
ATOM 950 C C . SER A 1 127 ? 1.414 2.473 -8.661 1.00 83.06 127 SER A C 1
ATOM 952 O O . SER A 1 127 ? 1.938 1.912 -9.632 1.00 83.06 127 SER A O 1
ATOM 954 N N . PRO A 1 128 ? 2.134 3.284 -7.866 1.00 78.19 128 PRO A N 1
ATOM 955 C CA . PRO A 1 128 ? 3.547 3.607 -8.086 1.00 78.19 128 PRO A CA 1
ATOM 956 C C . PRO A 1 128 ? 4.505 2.488 -7.623 1.00 78.19 128 PRO A C 1
ATOM 958 O O . PRO A 1 128 ? 5.569 2.759 -7.074 1.00 78.19 128 PRO A O 1
ATOM 961 N N . GLU A 1 129 ? 4.133 1.225 -7.833 1.00 79.38 129 GLU A N 1
ATOM 962 C CA . GLU A 1 129 ? 4.872 0.054 -7.351 1.00 79.38 129 GLU A CA 1
ATOM 963 C C . GLU A 1 129 ? 5.758 -0.539 -8.446 1.00 79.38 129 GLU A C 1
ATOM 965 O O . GLU A 1 129 ? 5.298 -0.812 -9.555 1.00 79.38 129 GLU A O 1
ATOM 970 N N . ILE A 1 130 ? 7.028 -0.799 -8.133 1.00 77.94 130 ILE A N 1
ATOM 971 C CA . ILE A 1 130 ? 8.040 -1.267 -9.100 1.00 77.94 130 ILE A CA 1
ATOM 972 C C . ILE A 1 130 ? 7.548 -2.497 -9.886 1.00 77.94 130 ILE A C 1
ATOM 974 O O . ILE A 1 130 ? 7.748 -2.596 -11.096 1.00 77.94 130 ILE A O 1
ATOM 978 N N . GLN A 1 131 ? 6.840 -3.399 -9.210 1.00 80.94 131 GLN A N 1
ATOM 979 C CA . GLN A 1 131 ? 6.265 -4.629 -9.751 1.00 80.94 131 GLN A CA 1
ATOM 980 C C . GLN A 1 131 ? 5.267 -4.369 -10.891 1.00 80.94 131 GLN A C 1
ATOM 982 O O . GLN A 1 131 ? 5.172 -5.185 -11.805 1.00 80.94 131 GLN A O 1
ATOM 987 N N . ASN A 1 132 ? 4.560 -3.237 -10.860 1.00 84.00 132 ASN A N 1
ATOM 988 C CA . ASN A 1 132 ? 3.577 -2.860 -11.875 1.00 84.00 132 ASN A CA 1
ATOM 989 C C . ASN A 1 132 ? 4.203 -2.092 -13.037 1.00 84.00 132 ASN A C 1
ATOM 991 O O 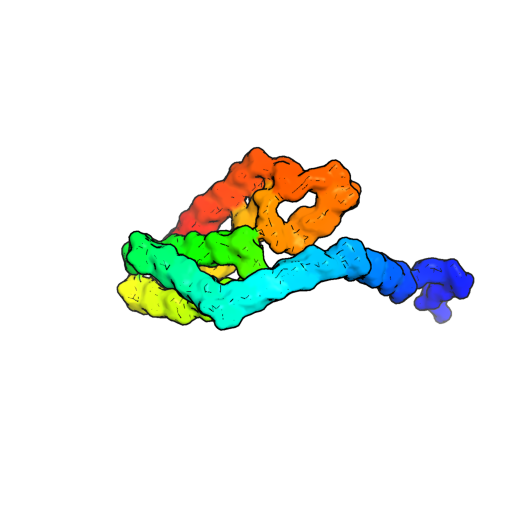. ASN A 1 132 ? 3.676 -2.134 -14.145 1.00 84.00 132 ASN A O 1
ATOM 995 N N . TRP A 1 133 ? 5.324 -1.408 -12.802 1.00 81.25 133 TRP A N 1
ATOM 996 C CA . TRP A 1 133 ? 5.974 -0.585 -13.819 1.00 81.25 133 TRP A CA 1
ATOM 997 C C . TRP A 1 133 ? 6.913 -1.377 -14.730 1.00 81.25 133 TRP A C 1
ATOM 999 O O . TRP A 1 133 ? 6.912 -1.137 -15.935 1.00 81.25 133 TRP A O 1
ATOM 1009 N N . ILE A 1 134 ? 7.645 -2.364 -14.196 1.00 83.25 134 ILE A N 1
ATOM 1010 C CA . ILE A 1 134 ? 8.583 -3.192 -14.980 1.00 83.25 134 ILE A CA 1
ATOM 1011 C C . ILE A 1 134 ? 7.928 -3.799 -16.235 1.00 83.25 134 ILE A C 1
ATOM 1013 O O . ILE A 1 134 ? 8.498 -3.664 -17.317 1.00 83.25 134 ILE A O 1
ATOM 1017 N N . PRO A 1 135 ? 6.746 -4.448 -16.162 1.00 84.88 135 PRO A N 1
ATOM 1018 C CA . PRO A 1 135 ? 6.182 -5.145 -17.317 1.00 84.88 135 PRO A CA 1
ATOM 1019 C C . PRO A 1 135 ? 5.698 -4.216 -18.436 1.00 84.88 135 PRO A C 1
ATOM 1021 O O . PRO A 1 135 ? 5.547 -4.678 -19.562 1.00 84.88 135 PRO A O 1
ATOM 1024 N N . ILE A 1 136 ? 5.459 -2.929 -18.154 1.00 86.31 136 ILE A N 1
ATOM 1025 C CA . ILE A 1 136 ? 4.882 -1.967 -19.109 1.00 86.31 136 ILE A CA 1
ATOM 1026 C C . ILE A 1 136 ? 5.746 -1.856 -20.370 1.00 86.31 136 ILE A C 1
ATOM 1028 O O . ILE A 1 136 ? 5.218 -1.894 -21.481 1.00 86.31 136 ILE A O 1
ATOM 1032 N N . GLU A 1 137 ? 7.067 -1.770 -20.198 1.00 80.75 137 GLU A N 1
ATOM 1033 C CA . GLU A 1 137 ? 8.029 -1.647 -21.299 1.00 80.75 137 GLU A CA 1
ATOM 1034 C C . GLU A 1 137 ? 8.074 -2.920 -22.161 1.00 80.75 137 GLU A C 1
ATOM 1036 O O . GLU A 1 137 ? 8.086 -2.843 -23.387 1.00 80.75 137 GLU A O 1
ATOM 1041 N N . TYR A 1 138 ? 8.017 -4.098 -21.532 1.00 84.44 138 TYR A N 1
ATOM 1042 C CA . TYR A 1 138 ? 8.076 -5.389 -22.227 1.00 84.44 138 TYR A CA 1
ATOM 1043 C C . TYR A 1 138 ? 6.762 -5.772 -22.913 1.00 84.44 138 TYR A C 1
ATOM 1045 O O . TYR A 1 138 ? 6.775 -6.449 -23.940 1.00 84.44 138 TYR A O 1
ATOM 1053 N N . LEU A 1 139 ? 5.627 -5.370 -22.339 1.00 87.62 139 LEU A N 1
ATOM 1054 C CA . LEU A 1 139 ? 4.296 -5.673 -22.863 1.00 87.62 139 LEU A CA 1
ATOM 1055 C C . LEU A 1 139 ? 3.792 -4.608 -23.847 1.00 87.62 139 LEU A C 1
ATOM 1057 O O . LEU A 1 139 ? 2.765 -4.820 -24.489 1.00 87.62 139 LEU A O 1
ATOM 1061 N N . GLY A 1 140 ? 4.486 -3.471 -23.969 1.00 84.81 140 GLY A N 1
ATOM 1062 C CA . GLY A 1 140 ? 4.046 -2.345 -24.797 1.00 84.81 140 GLY A CA 1
ATOM 1063 C C . GLY A 1 140 ? 2.729 -1.733 -24.310 1.00 84.81 140 GLY A C 1
ATOM 1064 O O . GLY A 1 140 ? 1.934 -1.240 -25.110 1.00 84.81 140 GLY A O 1
ATOM 1065 N N . THR A 1 141 ? 2.462 -1.816 -23.006 1.00 89.06 141 THR A N 1
ATOM 1066 C CA . THR A 1 141 ? 1.218 -1.346 -22.391 1.00 89.06 141 THR A CA 1
ATOM 1067 C C . THR A 1 141 ? 1.395 0.040 -21.770 1.00 89.06 141 THR A C 1
ATOM 1069 O O . THR A 1 141 ? 2.451 0.657 -21.860 1.00 89.06 141 THR A O 1
ATOM 1072 N N . THR A 1 142 ? 0.351 0.567 -21.132 1.00 87.69 142 THR A N 1
ATOM 1073 C CA . THR A 1 142 ? 0.427 1.781 -20.306 1.00 87.69 142 THR A CA 1
ATOM 1074 C C . THR A 1 142 ? 0.274 1.422 -18.827 1.00 87.69 142 THR A C 1
ATOM 1076 O O . THR A 1 142 ? -0.174 0.327 -18.490 1.00 87.69 142 THR A O 1
ATOM 1079 N N . HIS A 1 143 ? 0.592 2.355 -17.927 1.00 82.38 143 HIS A N 1
ATOM 1080 C CA . HIS A 1 143 ? 0.417 2.186 -16.474 1.00 82.38 143 HIS A CA 1
ATOM 1081 C C . HIS A 1 143 ? -1.047 1.977 -16.035 1.00 82.38 143 HIS A C 1
ATOM 1083 O O . HIS A 1 143 ? -1.297 1.550 -14.911 1.00 82.38 143 HIS A O 1
ATOM 1089 N N . LEU A 1 144 ? -2.008 2.252 -16.924 1.00 86.38 144 LEU A N 1
ATOM 1090 C CA . LEU A 1 144 ? -3.444 2.028 -16.726 1.00 86.38 144 LEU A CA 1
ATOM 1091 C C . LEU A 1 144 ? -3.992 0.886 -17.593 1.00 86.38 144 LEU A C 1
ATOM 1093 O O . LEU A 1 144 ? -5.207 0.749 -17.737 1.00 86.38 144 LEU A O 1
ATOM 1097 N N . ALA A 1 145 ? -3.134 0.072 -18.207 1.00 87.38 145 ALA A N 1
ATOM 1098 C CA . ALA A 1 145 ? -3.607 -1.049 -19.005 1.00 87.38 145 ALA A CA 1
ATOM 1099 C C . ALA A 1 145 ? -4.408 -2.036 -18.139 1.00 87.38 145 ALA A C 1
ATOM 1101 O O . ALA A 1 145 ? -3.931 -2.503 -17.106 1.00 87.38 145 ALA A O 1
ATOM 1102 N N . GLY A 1 146 ? -5.643 -2.334 -18.558 1.00 87.06 146 GLY A N 1
ATOM 1103 C CA . GLY A 1 146 ? -6.552 -3.215 -17.821 1.00 87.06 146 GLY A CA 1
ATOM 1104 C C . GLY A 1 146 ? -7.096 -2.620 -16.518 1.00 87.06 146 GLY A C 1
ATOM 1105 O O . GLY A 1 146 ? -7.454 -3.381 -15.614 1.00 87.06 146 GLY A O 1
ATOM 1106 N N . TRP A 1 147 ? -7.159 -1.287 -16.395 1.00 90.25 147 TRP A N 1
ATOM 1107 C CA . TRP A 1 147 ? -7.679 -0.610 -15.201 1.00 90.25 147 TRP A CA 1
ATOM 1108 C C . TRP A 1 147 ? -9.106 -1.045 -14.837 1.00 90.25 147 TRP A C 1
ATOM 1110 O O . TRP A 1 147 ? -9.431 -1.089 -13.654 1.00 90.25 147 TRP A O 1
ATOM 1120 N N . GLU A 1 148 ? -9.939 -1.433 -15.808 1.00 93.00 148 GLU A N 1
ATOM 1121 C CA . GLU A 1 148 ? -11.300 -1.925 -15.570 1.00 93.00 148 GLU A CA 1
ATOM 1122 C C . GLU A 1 148 ? -11.280 -3.233 -14.772 1.00 93.00 148 GLU A C 1
ATOM 1124 O O . GLU A 1 148 ? -11.965 -3.377 -13.758 1.00 93.00 148 GLU A O 1
ATOM 1129 N N . VAL A 1 149 ? -10.451 -4.185 -15.211 1.00 91.69 149 VAL A N 1
ATOM 1130 C CA . VAL A 1 149 ? -10.278 -5.479 -14.537 1.00 91.69 149 VAL A CA 1
ATOM 1131 C C . VAL A 1 149 ? -9.616 -5.265 -13.183 1.00 91.69 149 VAL A C 1
ATOM 1133 O O . VAL A 1 149 ? -10.049 -5.829 -12.179 1.00 91.69 149 VAL A O 1
ATOM 1136 N N . SER A 1 150 ? -8.598 -4.408 -13.144 1.00 91.31 150 SER A N 1
ATOM 1137 C CA . SER A 1 150 ? -7.879 -4.087 -11.921 1.00 91.31 150 SER A CA 1
ATOM 1138 C C . SER A 1 150 ? -8.787 -3.460 -10.863 1.00 91.31 150 SER A C 1
ATOM 1140 O O . SER A 1 150 ? -8.727 -3.857 -9.703 1.00 91.31 150 SER A O 1
ATOM 1142 N N . LEU A 1 151 ? -9.698 -2.562 -11.250 1.00 91.44 151 LEU A N 1
ATOM 1143 C CA . LEU A 1 151 ? -10.675 -1.967 -10.342 1.00 91.44 151 LEU A CA 1
ATOM 1144 C C . LEU A 1 151 ? -11.586 -3.035 -9.726 1.00 91.44 151 LEU A C 1
ATOM 1146 O O . LEU A 1 151 ? -11.790 -3.042 -8.513 1.00 91.44 151 LEU A O 1
ATOM 1150 N N . ILE A 1 152 ? -12.099 -3.963 -10.538 1.00 93.75 152 ILE A N 1
ATOM 1151 C CA . ILE A 1 152 ? -12.958 -5.057 -10.060 1.00 93.75 152 ILE A CA 1
ATOM 1152 C C . ILE A 1 152 ? -12.195 -5.940 -9.065 1.00 93.75 152 ILE A C 1
ATOM 1154 O O . ILE A 1 152 ? -12.708 -6.243 -7.985 1.00 93.75 152 ILE A O 1
ATOM 1158 N N . VAL A 1 153 ? -10.959 -6.320 -9.397 1.00 92.88 153 VAL A N 1
ATOM 1159 C CA . VAL A 1 153 ? -10.110 -7.158 -8.539 1.00 92.88 153 VAL A CA 1
ATOM 1160 C C . VAL A 1 153 ? -9.734 -6.426 -7.250 1.00 92.88 153 VAL A C 1
ATOM 1162 O O . VAL A 1 153 ? -9.847 -7.005 -6.172 1.00 92.88 153 VAL A O 1
ATOM 1165 N N . ALA A 1 154 ? -9.355 -5.150 -7.325 1.00 92.31 154 ALA A N 1
ATOM 1166 C CA . ALA A 1 154 ? -8.993 -4.341 -6.167 1.00 92.31 154 ALA A CA 1
ATOM 1167 C C . ALA A 1 154 ? -10.179 -4.165 -5.210 1.00 92.31 154 ALA A C 1
ATOM 1169 O O . ALA A 1 154 ? -10.029 -4.360 -4.004 1.00 92.31 154 ALA A O 1
ATOM 1170 N N . VAL A 1 155 ? -11.375 -3.878 -5.738 1.00 93.75 155 VAL A N 1
ATOM 1171 C CA . VAL A 1 155 ? -12.607 -3.798 -4.938 1.00 93.75 155 VAL A CA 1
ATOM 1172 C C . VAL A 1 155 ? -12.920 -5.149 -4.302 1.00 93.75 155 VAL A C 1
ATOM 1174 O O . VAL A 1 155 ? -13.212 -5.204 -3.107 1.00 93.75 155 VAL A O 1
ATOM 1177 N N . PHE A 1 156 ? -12.814 -6.245 -5.055 1.00 94.94 156 PHE A N 1
ATOM 1178 C CA . PHE A 1 156 ? -13.020 -7.585 -4.514 1.00 94.94 156 PHE A CA 1
ATOM 1179 C C . PHE A 1 156 ? -12.036 -7.896 -3.378 1.00 94.94 156 PHE A C 1
ATOM 1181 O O . PHE A 1 156 ? -12.464 -8.301 -2.300 1.00 94.94 156 PHE A O 1
ATOM 1188 N N . MET A 1 157 ? -10.739 -7.651 -3.575 1.00 94.38 157 MET A N 1
ATOM 1189 C CA . MET A 1 157 ? -9.700 -7.870 -2.565 1.00 94.38 157 MET A CA 1
ATOM 1190 C C . MET A 1 157 ? -9.914 -7.001 -1.322 1.00 94.38 157 MET A C 1
ATOM 1192 O O . MET A 1 157 ? -9.824 -7.510 -0.205 1.00 94.38 157 MET A O 1
ATOM 1196 N N . ALA A 1 158 ? -10.250 -5.721 -1.496 1.00 93.38 158 ALA A N 1
ATOM 1197 C CA . ALA A 1 158 ? -10.518 -4.806 -0.392 1.00 93.38 158 ALA A CA 1
ATOM 1198 C C . ALA A 1 158 ? -11.748 -5.245 0.417 1.00 93.38 158 ALA A C 1
ATOM 1200 O O . ALA A 1 158 ? -11.680 -5.369 1.641 1.00 93.38 158 ALA A O 1
ATOM 1201 N N . VAL A 1 159 ? -12.867 -5.534 -0.255 1.00 94.75 159 VAL A N 1
ATOM 1202 C CA . VAL A 1 159 ? -14.133 -5.909 0.392 1.00 94.75 159 VAL A CA 1
ATOM 1203 C C . VAL A 1 159 ? -14.031 -7.287 1.038 1.00 94.75 159 VAL A C 1
ATOM 1205 O O . VAL A 1 159 ? -14.367 -7.442 2.215 1.00 94.75 159 VAL A O 1
ATOM 1208 N N . PHE A 1 160 ? -13.552 -8.287 0.298 1.00 95.31 160 PHE A N 1
ATOM 1209 C CA . PHE A 1 160 ? -13.426 -9.653 0.795 1.00 95.31 160 PHE A CA 1
ATOM 1210 C C . PHE A 1 160 ? -12.360 -9.755 1.887 1.00 95.31 160 PHE A C 1
ATOM 1212 O O . PHE A 1 160 ? -12.612 -10.356 2.931 1.00 95.31 160 PHE A O 1
ATOM 1219 N N . GLY A 1 161 ? -11.203 -9.115 1.697 1.00 93.56 161 GLY A N 1
ATOM 1220 C CA . GLY A 1 161 ? -10.129 -9.075 2.686 1.00 93.56 161 GLY A CA 1
ATOM 1221 C C . GLY A 1 161 ? -10.565 -8.392 3.981 1.00 93.56 161 GLY A C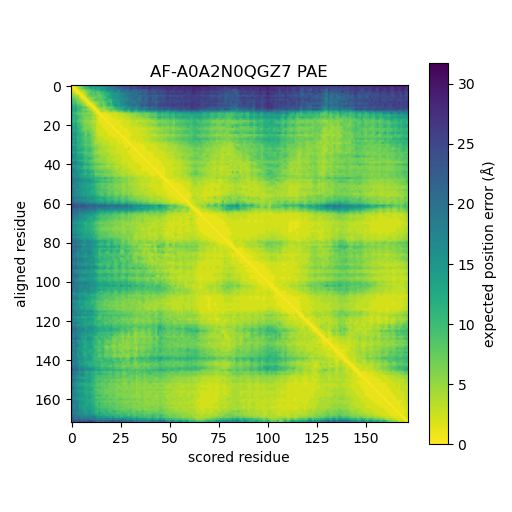 1
ATOM 1222 O O . GLY A 1 161 ? -10.356 -8.941 5.064 1.00 93.56 161 GLY A O 1
ATOM 1223 N N . TYR A 1 162 ? -11.263 -7.256 3.891 1.00 94.19 162 TYR A N 1
ATOM 1224 C CA . TYR A 1 162 ? -11.816 -6.581 5.066 1.00 94.19 162 TYR A CA 1
ATOM 1225 C C . TYR A 1 162 ? -12.898 -7.418 5.759 1.00 94.19 162 TYR A C 1
ATOM 1227 O O . TYR A 1 162 ? -12.897 -7.542 6.987 1.00 94.19 162 TYR A O 1
ATOM 1235 N N . TRP A 1 163 ? -13.807 -8.034 4.996 1.00 94.88 163 TRP A N 1
ATOM 1236 C CA . TRP A 1 163 ? -14.826 -8.931 5.544 1.00 94.88 163 TRP A CA 1
ATOM 1237 C C . TRP A 1 163 ? -14.200 -10.120 6.279 1.00 94.88 163 TRP A C 1
ATOM 1239 O O . TRP A 1 163 ? -14.607 -10.434 7.401 1.00 94.88 163 TRP A O 1
ATOM 1249 N N . TRP A 1 164 ? -13.190 -10.752 5.679 1.00 93.94 164 TRP A N 1
ATOM 1250 C CA . TRP A 1 164 ? -12.479 -11.888 6.252 1.00 93.94 164 TRP A CA 1
ATOM 1251 C C . TRP A 1 164 ? -11.727 -11.500 7.526 1.00 93.94 164 TRP A C 1
ATOM 1253 O O . TRP A 1 164 ? -11.890 -12.154 8.558 1.00 93.94 164 TRP A O 1
ATOM 1263 N N . LEU A 1 165 ? -10.989 -10.386 7.495 1.00 92.94 165 LEU A N 1
ATOM 1264 C CA . LEU A 1 165 ? -10.287 -9.841 8.656 1.00 92.94 165 LEU A CA 1
ATOM 1265 C C . LEU A 1 165 ? -11.268 -9.567 9.802 1.00 92.94 165 LEU A C 1
ATOM 1267 O O . LEU A 1 165 ? -11.086 -10.065 10.912 1.00 92.94 165 LEU A O 1
ATOM 1271 N N . LYS A 1 166 ? -12.376 -8.877 9.515 1.00 91.81 166 LYS A N 1
ATOM 1272 C CA . LYS A 1 166 ? -13.428 -8.590 10.496 1.00 91.81 166 LYS A CA 1
ATOM 1273 C C . LYS A 1 166 ? -14.076 -9.863 11.045 1.00 91.81 166 LYS A C 1
ATOM 1275 O O . LYS A 1 166 ? -14.397 -9.924 12.231 1.00 91.81 166 LYS A O 1
ATOM 1280 N N . ARG A 1 167 ? -14.275 -10.887 10.210 1.00 92.88 167 ARG A N 1
ATOM 1281 C CA . ARG A 1 167 ? -14.826 -12.188 10.622 1.00 92.88 167 ARG A CA 1
ATOM 1282 C C . ARG A 1 167 ? -13.886 -12.918 11.579 1.00 92.88 167 ARG A C 1
ATOM 1284 O O . ARG A 1 167 ? -14.370 -13.467 12.563 1.00 92.88 167 ARG A O 1
ATOM 1291 N N . ILE A 1 168 ? -12.579 -12.929 11.312 1.00 92.88 168 ILE A N 1
ATOM 1292 C CA . ILE A 1 168 ? -11.593 -13.561 12.200 1.00 92.88 168 ILE A CA 1
ATOM 1293 C C . ILE A 1 168 ? -11.464 -12.771 13.505 1.00 92.88 168 ILE A C 1
ATOM 1295 O O . ILE A 1 168 ? -11.461 -13.373 14.573 1.00 92.88 168 ILE A O 1
ATOM 1299 N N . MET A 1 169 ? -11.444 -11.438 13.439 1.00 89.50 169 MET A N 1
ATOM 1300 C CA . MET A 1 169 ? -11.385 -10.579 14.627 1.00 89.50 169 MET A CA 1
ATOM 1301 C C . MET A 1 169 ? -12.590 -10.757 15.553 1.00 89.50 169 MET A C 1
ATOM 1303 O O . MET A 1 169 ? -12.423 -10.723 16.760 1.00 89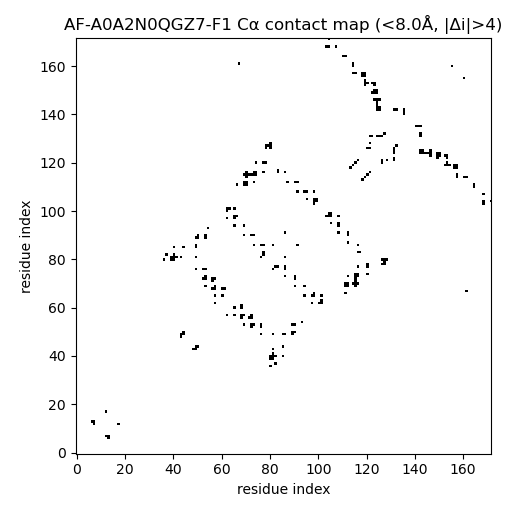.50 169 MET A O 1
ATOM 1307 N N . LYS A 1 170 ? -13.791 -10.990 15.010 1.00 86.75 170 LYS A N 1
ATOM 1308 C CA . LYS A 1 170 ? -14.994 -11.273 15.814 1.00 86.75 170 LYS A CA 1
ATOM 1309 C C . LYS A 1 170 ? -15.016 -12.659 16.463 1.00 86.75 170 LYS A C 1
ATOM 1311 O O . LYS A 1 170 ? -15.827 -12.887 17.351 1.00 86.75 170 LYS A O 1
ATOM 1316 N N . LYS A 1 171 ? -14.229 -13.606 15.948 1.00 85.69 171 LYS A N 1
ATOM 1317 C CA . LYS A 1 171 ? -14.122 -14.968 16.497 1.00 85.69 171 LYS A CA 1
ATOM 1318 C C . LYS A 1 171 ? -13.046 -15.089 17.579 1.00 85.69 171 LYS A C 1
ATOM 1320 O O . LYS A 1 171 ? -12.980 -16.127 18.229 1.00 85.69 171 LYS A O 1
ATOM 1325 N N . ALA A 1 172 ? -12.168 -14.094 17.659 1.00 78.75 172 ALA A N 1
ATOM 1326 C CA . ALA A 1 172 ? -11.076 -13.988 18.616 1.00 78.75 172 ALA A CA 1
ATOM 1327 C C . ALA A 1 172 ? -11.579 -13.508 19.974 1.00 78.75 172 ALA A C 1
ATOM 1329 O O . ALA A 1 172 ? -10.924 -13.917 20.955 1.00 78.75 172 ALA A O 1
#

Solvent-accessible surface area (backbone atoms only — not comparable to full-atom values): 9386 Å² total; per-residue (Å²): 130,78,96,60,82,90,63,68,57,95,93,49,88,34,72,67,58,50,49,50,54,52,51,51,50,48,49,66,76,43,41,66,61,53,50,52,44,51,50,51,24,46,49,35,57,78,68,42,50,52,43,52,53,35,48,52,42,34,68,73,58,33,56,94,36,35,67,56,27,44,21,50,29,27,29,54,41,36,52,68,38,36,44,70,69,54,48,47,64,50,46,46,65,55,47,53,52,35,29,60,75,51,76,44,71,70,87,49,50,64,59,35,45,43,53,12,41,68,42,29,42,61,65,26,52,65,34,75,43,70,84,62,53,63,53,28,75,80,69,72,53,55,66,55,60,61,36,71,60,23,50,55,51,25,50,48,45,49,53,51,50,50,51,51,50,53,52,52,60,74,75,105